Protein AF-A0A6B3CB89-F1 (afdb_monomer_lite)

Structure (mmCIF, N/CA/C/O backbone):
data_AF-A0A6B3CB89-F1
#
_entry.id   AF-A0A6B3CB89-F1
#
loop_
_atom_site.group_PDB
_atom_site.id
_atom_site.type_symbol
_atom_site.label_atom_id
_atom_site.label_alt_id
_atom_site.label_comp_id
_atom_site.label_asym_id
_atom_site.label_entity_id
_atom_site.label_seq_id
_atom_site.pdbx_PDB_ins_code
_atom_site.Cartn_x
_atom_site.Cartn_y
_atom_site.Cartn_z
_atom_site.occupancy
_atom_site.B_iso_or_equiv
_atom_site.auth_seq_id
_atom_site.auth_comp_id
_atom_site.auth_asym_id
_atom_site.auth_atom_id
_atom_site.pdbx_PDB_model_num
ATOM 1 N N . GLU A 1 1 ? -12.829 -14.522 6.674 1.00 80.38 1 GLU A N 1
ATOM 2 C CA . GLU A 1 1 ? -13.636 -13.335 6.328 1.00 80.38 1 GLU A CA 1
ATOM 3 C C . GLU A 1 1 ? -12.866 -12.095 6.756 1.00 80.38 1 GLU A C 1
ATOM 5 O O . GLU A 1 1 ? -12.372 -12.082 7.876 1.00 80.38 1 GLU A O 1
ATOM 10 N N . PHE A 1 2 ? -12.660 -11.130 5.856 1.00 95.12 2 PHE A N 1
ATOM 11 C CA . PHE A 1 2 ? -11.879 -9.907 6.117 1.00 95.12 2 PHE A CA 1
ATOM 12 C C . PHE A 1 2 ? -12.766 -8.660 6.273 1.00 95.12 2 PHE A C 1
ATOM 14 O O . PHE A 1 2 ? -12.361 -7.689 6.909 1.00 95.12 2 PHE A O 1
ATOM 21 N N . ASP A 1 3 ? -13.991 -8.703 5.745 1.00 96.00 3 ASP A N 1
ATOM 22 C CA . ASP A 1 3 ? -14.893 -7.551 5.662 1.00 96.00 3 ASP A CA 1
ATOM 23 C C . ASP A 1 3 ? -15.179 -6.849 7.000 1.00 96.00 3 ASP A C 1
ATOM 25 O O . ASP A 1 3 ? -15.160 -5.616 7.010 1.00 96.00 3 ASP A O 1
ATOM 29 N N . PRO A 1 4 ? -15.363 -7.551 8.141 1.00 96.75 4 PRO A N 1
ATOM 30 C CA . PRO A 1 4 ? -15.549 -6.876 9.426 1.00 96.75 4 PRO A CA 1
ATOM 31 C C . PRO A 1 4 ? -14.325 -6.041 9.829 1.00 96.75 4 PRO A C 1
ATOM 33 O O . PRO A 1 4 ? -14.456 -4.866 10.163 1.00 96.75 4 PRO A O 1
ATOM 36 N N . THR A 1 5 ? -13.120 -6.613 9.718 1.00 97.31 5 THR A N 1
ATOM 37 C CA . THR A 1 5 ? -11.865 -5.907 10.020 1.00 97.31 5 THR A CA 1
ATOM 38 C C . THR A 1 5 ? -11.634 -4.750 9.055 1.00 97.31 5 THR A C 1
ATOM 40 O O . THR A 1 5 ? -11.168 -3.691 9.472 1.00 97.31 5 THR A O 1
ATOM 43 N N . ARG A 1 6 ? -11.984 -4.919 7.774 1.00 97.56 6 ARG A N 1
ATOM 44 C CA . ARG A 1 6 ? -11.931 -3.858 6.761 1.00 97.56 6 ARG A CA 1
ATOM 45 C C . ARG A 1 6 ? -12.815 -2.671 7.148 1.00 97.56 6 ARG A C 1
ATOM 47 O O . ARG A 1 6 ? -12.341 -1.538 7.125 1.00 97.56 6 ARG A O 1
ATOM 54 N N . ALA A 1 7 ? -14.071 -2.927 7.511 1.00 98.12 7 ALA A N 1
ATOM 55 C CA . ALA A 1 7 ? -15.019 -1.888 7.908 1.00 98.12 7 ALA A CA 1
ATOM 56 C C . ALA A 1 7 ? -14.532 -1.118 9.144 1.00 98.12 7 ALA A C 1
ATOM 58 O O . ALA A 1 7 ? -14.455 0.107 9.108 1.00 98.12 7 ALA A O 1
ATOM 59 N N . GLU A 1 8 ? -14.105 -1.835 10.185 1.00 98.19 8 GLU A N 1
ATOM 60 C CA . GLU A 1 8 ? -13.578 -1.234 11.414 1.00 98.19 8 GLU A CA 1
ATOM 61 C C . GLU A 1 8 ? -12.284 -0.441 11.157 1.00 98.19 8 GLU A C 1
ATOM 63 O O . GLU A 1 8 ? -12.086 0.639 11.710 1.00 98.19 8 GLU A O 1
ATOM 68 N N . THR A 1 9 ? -11.415 -0.927 10.259 1.00 98.25 9 THR A N 1
ATOM 69 C CA . THR A 1 9 ? -10.193 -0.208 9.862 1.00 98.25 9 THR A CA 1
ATOM 70 C C . THR A 1 9 ? -10.533 1.129 9.202 1.00 98.25 9 THR A C 1
ATOM 72 O O . THR A 1 9 ? -9.902 2.141 9.506 1.00 98.25 9 THR A O 1
ATOM 75 N N . LEU A 1 10 ? -11.514 1.146 8.295 1.00 98.31 10 LEU A N 1
ATOM 76 C CA . LEU A 1 10 ? -11.950 2.364 7.607 1.00 98.31 10 LEU A CA 1
ATOM 77 C C . LEU A 1 10 ? -12.624 3.352 8.562 1.00 98.31 10 LEU A C 1
ATOM 79 O O . LEU A 1 10 ? -12.346 4.547 8.480 1.00 98.31 10 LEU A O 1
ATOM 83 N N . GLU A 1 11 ? -13.461 2.864 9.477 1.00 98.38 11 GLU A N 1
ATOM 84 C CA . GLU A 1 11 ? -14.071 3.687 10.523 1.00 98.38 11 GLU A CA 1
ATOM 85 C C . GLU A 1 11 ? -12.995 4.330 11.405 1.00 98.38 11 GLU A C 1
ATOM 87 O O . GLU A 1 11 ? -12.984 5.548 11.582 1.00 98.38 11 GLU A O 1
ATOM 92 N N . TRP A 1 12 ? -12.027 3.538 11.877 1.00 98.31 12 TRP A N 1
ATOM 93 C CA . TRP A 1 12 ? -10.910 4.043 12.668 1.00 98.31 12 TRP A CA 1
ATOM 94 C C . TRP A 1 12 ? -10.080 5.075 11.897 1.00 98.31 12 TRP A C 1
ATOM 96 O O . TRP A 1 12 ? -9.830 6.158 12.424 1.00 98.31 12 TRP A O 1
ATOM 106 N N . LEU A 1 13 ? -9.702 4.797 10.643 1.00 98.31 13 LEU A N 1
ATOM 107 C CA . LEU A 1 13 ? -8.970 5.743 9.792 1.00 98.31 13 LEU A CA 1
ATOM 108 C C . LEU A 1 13 ? -9.728 7.060 9.598 1.00 98.31 13 LEU A C 1
ATOM 110 O O . LEU A 1 13 ? -9.103 8.117 9.608 1.00 98.31 13 LEU A O 1
ATOM 114 N N . GLY A 1 14 ? -11.059 7.012 9.485 1.00 98.06 14 GLY A N 1
ATOM 115 C CA . GLY A 1 14 ? -11.914 8.195 9.364 1.00 98.06 14 GLY A CA 1
ATOM 116 C C . GLY A 1 14 ? -11.865 9.139 10.571 1.00 98.06 14 GLY A C 1
ATOM 117 O O . GLY A 1 14 ? -12.269 10.292 10.455 1.00 98.06 14 GLY A O 1
ATOM 118 N N . THR A 1 15 ? -11.342 8.681 11.712 1.00 98.06 15 THR A N 1
ATOM 119 C CA . THR A 1 15 ? -11.143 9.501 12.922 1.00 98.06 15 THR A CA 1
ATOM 120 C C . THR A 1 15 ? -9.732 10.078 13.061 1.00 98.06 15 THR A C 1
ATOM 122 O O . THR A 1 15 ? -9.473 10.835 13.995 1.00 98.06 15 THR A O 1
ATOM 125 N N . GLN A 1 16 ? -8.802 9.712 12.174 1.00 98.25 16 GLN A N 1
ATOM 126 C CA . GLN A 1 16 ? -7.406 10.143 12.247 1.00 98.25 16 GLN A CA 1
ATOM 127 C C . GLN A 1 16 ? -7.163 11.394 11.393 1.00 98.25 16 GLN A C 1
ATOM 129 O O . GLN A 1 16 ? -7.839 11.626 10.394 1.00 98.25 16 GLN A O 1
ATOM 134 N N . GLU A 1 17 ? -6.120 12.158 11.723 1.00 98.25 17 GLU A N 1
ATOM 135 C CA . GLU A 1 17 ? -5.497 13.043 10.735 1.00 98.25 17 GLU A CA 1
ATOM 136 C C . GLU A 1 17 ? -4.722 12.184 9.733 1.00 98.25 17 GLU A C 1
ATOM 138 O O . GLU A 1 17 ? -3.897 11.352 10.125 1.00 98.25 17 GLU A O 1
ATOM 143 N N . LEU A 1 18 ? -4.997 12.359 8.441 1.00 98.25 18 LEU A N 1
ATOM 144 C CA . LEU A 1 18 ? -4.485 11.492 7.384 1.00 98.25 18 LEU A CA 1
ATOM 145 C C . LEU A 1 18 ? -3.547 12.248 6.444 1.00 98.25 18 LEU A C 1
ATOM 147 O O . LEU A 1 18 ? -3.835 13.353 5.992 1.00 98.25 18 LEU A O 1
ATOM 151 N N . VAL A 1 19 ? -2.452 11.588 6.088 1.00 97.00 19 VAL A N 1
ATOM 152 C CA . VAL A 1 19 ? -1.629 11.898 4.925 1.00 97.00 19 VAL A CA 1
ATOM 153 C C . VAL A 1 19 ? -2.117 11.023 3.777 1.00 97.00 19 VAL A C 1
ATOM 155 O O . VAL A 1 19 ? -2.131 9.794 3.879 1.00 97.00 19 VAL A O 1
ATOM 158 N N . VAL A 1 20 ? -2.504 11.664 2.677 1.00 95.00 20 VAL A N 1
ATOM 159 C CA . VAL A 1 20 ? -2.854 10.986 1.427 1.00 95.00 20 VAL A CA 1
ATOM 160 C C . VAL A 1 20 ? -1.682 11.147 0.472 1.00 95.00 20 VAL A C 1
ATOM 162 O O . VAL A 1 20 ? -1.332 12.264 0.098 1.00 95.00 20 VAL A O 1
ATOM 165 N N . VAL A 1 21 ? -1.061 10.031 0.106 1.00 94.00 21 VAL A N 1
ATOM 166 C CA . VAL A 1 21 ? 0.134 10.014 -0.739 1.00 94.00 21 VAL A CA 1
ATOM 167 C C . VAL A 1 21 ? -0.235 9.524 -2.136 1.00 94.00 21 VAL A C 1
ATOM 169 O O . VAL A 1 21 ? -0.559 8.341 -2.290 1.00 94.00 21 VAL A O 1
ATOM 172 N N . PRO A 1 22 ? -0.174 10.391 -3.154 1.00 93.56 22 PRO A N 1
ATOM 173 C CA . PRO A 1 22 ? -0.205 9.971 -4.545 1.00 93.56 22 PRO A CA 1
ATOM 174 C C . PRO A 1 22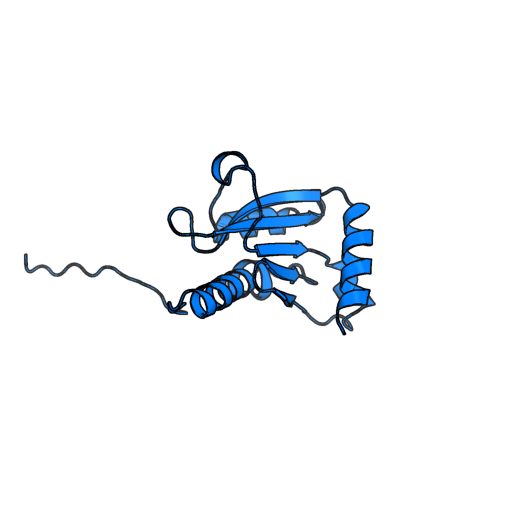 ? 1.115 9.280 -4.928 1.00 93.56 22 PRO A C 1
ATOM 176 O O . PRO A 1 22 ? 2.194 9.793 -4.644 1.00 93.56 22 PRO A O 1
ATOM 179 N N . PHE A 1 23 ? 1.045 8.118 -5.583 1.00 93.44 23 PHE A N 1
ATOM 180 C CA . PHE A 1 23 ? 2.208 7.469 -6.198 1.00 93.44 23 PHE A CA 1
ATOM 181 C C . PHE A 1 23 ? 1.824 6.668 -7.452 1.00 93.44 23 PHE A C 1
ATOM 183 O O . PHE A 1 23 ? 0.643 6.504 -7.762 1.00 93.44 23 PHE A O 1
ATOM 190 N N . LYS A 1 24 ? 2.826 6.152 -8.176 1.00 92.38 24 LYS A N 1
ATOM 191 C CA . LYS A 1 24 ? 2.620 5.199 -9.276 1.00 92.38 24 LYS A CA 1
ATOM 192 C C . LYS A 1 24 ? 3.267 3.848 -8.974 1.00 92.38 24 LYS A C 1
ATOM 194 O O . LYS A 1 24 ? 4.493 3.751 -8.900 1.00 92.38 24 LYS A O 1
ATOM 199 N N . ALA A 1 25 ? 2.467 2.795 -8.819 1.00 92.69 25 ALA A N 1
ATOM 200 C CA . ALA A 1 25 ? 2.983 1.436 -8.666 1.00 92.69 25 ALA A CA 1
ATOM 201 C C . ALA A 1 25 ? 3.671 0.992 -9.965 1.00 92.69 25 ALA A C 1
ATOM 203 O O . ALA A 1 25 ? 3.022 0.940 -11.003 1.00 92.69 25 ALA A O 1
ATOM 204 N N . GLY A 1 26 ? 4.968 0.666 -9.925 1.00 89.56 26 GLY A N 1
ATOM 205 C CA . GLY A 1 26 ? 5.747 0.304 -11.127 1.00 89.56 26 GLY A CA 1
ATOM 206 C C . GLY A 1 26 ? 6.611 1.431 -11.695 1.00 89.56 26 GLY A C 1
ATOM 207 O O . GLY A 1 26 ? 7.255 1.253 -12.727 1.00 89.56 26 GLY A O 1
ATOM 208 N N . GLY A 1 27 ? 6.679 2.567 -10.999 1.00 87.25 27 GLY A N 1
ATOM 209 C CA . GLY A 1 27 ? 7.561 3.682 -11.327 1.00 87.25 27 GLY A CA 1
ATOM 210 C C . GLY A 1 27 ? 6.877 4.805 -12.118 1.00 87.25 27 GLY A C 1
ATOM 211 O O . GLY A 1 27 ? 5.720 4.698 -12.517 1.00 87.25 27 GLY A O 1
ATOM 212 N N . PRO A 1 28 ? 7.585 5.918 -12.366 1.00 82.62 28 PRO A N 1
ATOM 213 C CA . PRO A 1 28 ? 6.954 7.177 -12.779 1.00 82.62 28 PRO A CA 1
ATOM 214 C C . PRO A 1 28 ? 6.380 7.186 -14.208 1.00 82.62 28 PRO A C 1
ATOM 216 O O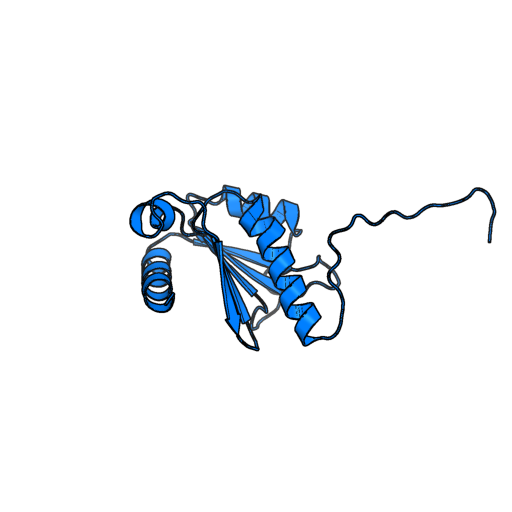 . PRO A 1 28 ? 5.439 7.935 -14.480 1.00 82.62 28 PRO A O 1
ATOM 219 N N . HIS A 1 29 ? 6.929 6.366 -15.114 1.00 85.50 29 HIS A N 1
ATOM 220 C CA . HIS A 1 29 ? 6.581 6.387 -16.544 1.00 85.50 29 HIS A CA 1
ATOM 221 C C . HIS A 1 29 ? 5.487 5.381 -16.916 1.00 85.50 29 HIS A C 1
ATOM 223 O O . HIS A 1 29 ? 4.483 5.767 -17.504 1.00 85.50 29 HIS A O 1
ATOM 229 N N . PHE A 1 30 ? 5.678 4.107 -16.564 1.00 87.56 30 PHE A N 1
ATOM 230 C CA . PHE A 1 30 ? 4.761 3.011 -16.910 1.00 87.56 30 PHE A CA 1
ATOM 231 C C . PHE A 1 30 ? 3.958 2.500 -15.712 1.00 87.56 30 PHE A C 1
ATOM 233 O O . PHE A 1 30 ? 3.262 1.497 -15.822 1.00 87.56 30 PHE A O 1
ATOM 240 N N . GLY A 1 31 ? 4.091 3.149 -14.553 1.00 90.44 31 GLY A N 1
ATOM 241 C CA . GLY A 1 31 ? 3.389 2.732 -13.355 1.00 90.44 31 GLY A CA 1
ATOM 242 C C . GLY A 1 31 ? 1.923 3.148 -13.342 1.00 90.44 31 GLY A C 1
ATOM 243 O O . GLY A 1 31 ? 1.498 4.088 -14.015 1.00 90.44 31 GLY A O 1
ATOM 244 N N . TYR A 1 32 ? 1.165 2.448 -12.512 1.00 92.75 32 TYR A N 1
ATOM 245 C CA . TYR A 1 32 ? -0.277 2.583 -12.383 1.00 92.75 32 TYR A CA 1
ATOM 246 C C . TYR A 1 32 ? -0.624 3.575 -11.279 1.00 92.75 32 TYR A C 1
ATOM 248 O O . TYR A 1 32 ? 0.059 3.587 -10.255 1.00 92.75 32 TYR A O 1
ATOM 256 N N . PRO A 1 33 ? -1.677 4.391 -11.451 1.00 93.00 33 PRO A N 1
ATOM 257 C CA . PRO A 1 33 ? -2.087 5.362 -10.448 1.00 93.00 33 PRO A CA 1
ATOM 258 C C . PRO A 1 33 ? -2.461 4.657 -9.141 1.00 93.00 33 PRO A C 1
ATOM 260 O O . PRO A 1 33 ? -3.280 3.734 -9.129 1.00 93.00 33 PRO A O 1
ATOM 263 N N . SER A 1 34 ? -1.875 5.106 -8.036 1.00 94.25 34 SER A N 1
ATOM 264 C CA . SER A 1 34 ? -2.026 4.482 -6.727 1.00 94.25 34 SER A CA 1
ATOM 265 C C . SER A 1 34 ? -2.096 5.531 -5.620 1.00 94.25 34 SER A C 1
ATOM 267 O O . SER A 1 34 ? -1.540 6.624 -5.734 1.00 94.25 34 SER A O 1
ATOM 269 N N . LEU A 1 35 ? -2.764 5.185 -4.520 1.00 95.25 35 LEU A N 1
ATOM 270 C CA . LEU A 1 35 ? -2.846 6.032 -3.329 1.00 95.25 35 LEU A CA 1
ATOM 271 C C . LEU A 1 35 ? -2.370 5.282 -2.091 1.00 95.25 35 LEU A C 1
ATOM 273 O O . LEU A 1 35 ? -2.580 4.077 -1.972 1.00 95.25 35 LEU A O 1
ATOM 277 N N . ALA A 1 36 ? -1.784 5.997 -1.137 1.00 96.06 36 ALA A N 1
ATOM 278 C CA . ALA A 1 36 ? -1.642 5.508 0.227 1.00 96.06 36 ALA A CA 1
ATOM 279 C C . ALA A 1 36 ? -2.355 6.427 1.216 1.00 96.06 36 ALA A C 1
ATOM 281 O O . ALA A 1 36 ? -2.236 7.648 1.142 1.00 96.06 36 ALA A O 1
ATOM 282 N N . ILE A 1 37 ? -3.082 5.817 2.145 1.00 97.69 37 ILE A N 1
ATOM 283 C CA . ILE A 1 37 ? -3.800 6.464 3.236 1.00 97.69 37 ILE A CA 1
ATOM 284 C C . ILE A 1 37 ? -3.063 6.119 4.527 1.00 97.69 37 ILE A C 1
ATOM 286 O O . ILE A 1 37 ? -3.058 4.964 4.969 1.00 97.69 37 ILE A O 1
ATOM 290 N N . VAL A 1 38 ? -2.396 7.117 5.103 1.00 98.00 38 VAL A N 1
ATOM 291 C CA . VAL A 1 38 ? -1.463 6.934 6.217 1.00 98.00 38 VAL A CA 1
ATOM 292 C C . VAL A 1 38 ? -1.821 7.895 7.352 1.00 98.00 38 VAL A C 1
ATOM 294 O O . VAL A 1 38 ? -1.881 9.096 7.111 1.00 98.00 38 VAL A O 1
ATOM 297 N N . PRO A 1 39 ? -2.024 7.430 8.595 1.00 98.12 39 PRO A N 1
ATOM 298 C CA . PRO A 1 39 ? -2.179 8.322 9.743 1.00 98.12 39 PRO A CA 1
ATOM 299 C C . PRO A 1 39 ? -0.977 9.263 9.900 1.00 98.12 39 PRO A C 1
ATOM 301 O O . PRO A 1 39 ? 0.171 8.824 9.781 1.00 98.12 39 PRO A O 1
ATOM 304 N N . LEU A 1 40 ? -1.217 10.539 10.215 1.00 97.69 40 LEU A N 1
ATOM 305 C CA . LEU A 1 40 ? -0.188 11.582 10.321 1.00 97.69 40 LEU A CA 1
ATOM 306 C C . LEU A 1 40 ? 0.923 11.219 11.316 1.00 97.69 40 LEU A C 1
ATOM 308 O O . LEU A 1 40 ? 2.104 11.425 11.040 1.00 97.69 40 LEU A O 1
ATOM 312 N N . ASN A 1 41 ? 0.572 10.583 12.435 1.00 95.56 41 ASN A N 1
ATOM 313 C CA . ASN A 1 41 ? 1.536 10.097 13.431 1.00 95.56 41 ASN A CA 1
ATOM 314 C C . ASN A 1 41 ? 2.457 8.966 12.918 1.00 95.56 41 ASN A C 1
ATOM 316 O O . ASN A 1 41 ? 3.422 8.601 13.586 1.00 95.56 41 ASN A O 1
ATOM 320 N N . SER A 1 42 ? 2.181 8.427 11.730 1.00 95.62 42 SER A N 1
ATOM 321 C CA . SER A 1 42 ? 2.978 7.421 11.029 1.00 95.62 42 SER A CA 1
ATOM 322 C C . SER A 1 42 ? 3.524 7.922 9.686 1.00 95.62 42 SER A C 1
ATOM 324 O O . SER A 1 42 ? 3.919 7.123 8.839 1.00 95.62 42 SER A O 1
ATOM 326 N N . ALA A 1 43 ? 3.614 9.243 9.489 1.00 94.94 43 ALA A N 1
ATOM 327 C CA . ALA A 1 43 ? 4.067 9.863 8.238 1.00 94.94 43 ALA A CA 1
ATOM 328 C C . ALA A 1 43 ? 5.483 9.450 7.785 1.00 94.94 43 ALA A C 1
ATOM 330 O O . ALA A 1 43 ? 5.804 9.548 6.604 1.00 94.94 43 ALA A O 1
ATOM 331 N N . PHE A 1 44 ? 6.326 8.910 8.669 1.00 94.94 44 PHE A N 1
ATOM 332 C CA . PHE A 1 44 ? 7.599 8.303 8.255 1.00 94.94 44 PHE A CA 1
ATOM 333 C C . PHE A 1 44 ? 7.402 7.138 7.265 1.00 94.94 44 PHE A C 1
ATOM 335 O O . PHE A 1 44 ? 8.248 6.896 6.403 1.00 94.94 44 PHE A O 1
ATOM 342 N N . PHE A 1 45 ? 6.275 6.424 7.363 1.00 95.75 45 PHE A N 1
ATOM 343 C CA . PHE A 1 45 ? 5.895 5.383 6.417 1.00 95.75 45 PHE A CA 1
ATOM 344 C C . PHE A 1 45 ? 5.577 5.988 5.048 1.00 95.75 45 PHE A C 1
ATOM 346 O O . PHE A 1 45 ? 6.034 5.467 4.034 1.00 95.75 45 PHE A O 1
ATOM 353 N N . ALA A 1 46 ? 4.844 7.107 5.024 1.00 94.50 46 ALA A N 1
ATOM 354 C CA . ALA A 1 46 ? 4.561 7.860 3.806 1.00 94.50 46 ALA A CA 1
ATOM 355 C C . ALA A 1 46 ? 5.858 8.322 3.123 1.00 94.50 46 ALA A C 1
ATOM 357 O O . ALA A 1 46 ? 6.028 8.084 1.932 1.00 94.50 46 ALA A O 1
ATOM 358 N N . LEU A 1 47 ? 6.808 8.882 3.880 1.00 93.75 47 LEU A N 1
ATOM 359 C CA . LEU A 1 47 ? 8.121 9.262 3.348 1.00 93.75 47 LEU A CA 1
ATOM 360 C C . LEU A 1 47 ? 8.859 8.058 2.745 1.00 93.75 47 LEU A C 1
ATOM 362 O O . LEU A 1 47 ? 9.319 8.118 1.611 1.00 93.75 47 LEU A O 1
ATOM 366 N N . THR A 1 48 ? 8.895 6.932 3.464 1.00 94.00 48 THR A N 1
ATOM 367 C CA . THR A 1 48 ? 9.559 5.714 2.974 1.00 94.00 48 THR A CA 1
ATOM 368 C C . THR A 1 48 ? 8.900 5.169 1.704 1.00 94.00 48 THR A C 1
ATOM 370 O O . THR A 1 48 ? 9.583 4.658 0.819 1.00 94.00 48 THR A O 1
ATOM 373 N N . LEU A 1 49 ? 7.570 5.249 1.600 1.00 93.56 49 LEU A N 1
ATOM 374 C CA . LEU A 1 49 ? 6.848 4.854 0.394 1.00 93.56 49 LEU A CA 1
ATOM 375 C C . LEU A 1 49 ? 7.275 5.713 -0.796 1.00 93.56 49 LEU A C 1
ATOM 377 O O . LEU A 1 49 ? 7.561 5.167 -1.857 1.00 93.56 49 LEU A O 1
ATOM 381 N N . VAL A 1 50 ? 7.344 7.030 -0.615 1.00 91.62 50 VAL A N 1
ATOM 382 C CA . VAL A 1 50 ? 7.752 7.948 -1.681 1.00 91.62 50 VAL A CA 1
ATOM 383 C C . VAL A 1 50 ? 9.205 7.719 -2.093 1.00 91.62 50 VAL A C 1
ATOM 385 O O . VAL A 1 50 ? 9.488 7.670 -3.286 1.00 91.62 50 VAL A O 1
ATOM 388 N N . ASP A 1 51 ? 10.109 7.467 -1.146 1.00 91.81 51 ASP A N 1
ATOM 389 C CA . ASP A 1 51 ? 11.501 7.114 -1.459 1.00 91.81 51 ASP A CA 1
ATOM 390 C C . ASP A 1 51 ? 11.609 5.822 -2.290 1.00 91.81 51 ASP A C 1
ATOM 392 O O . ASP A 1 51 ? 12.502 5.685 -3.127 1.00 91.81 51 ASP A O 1
ATOM 396 N N . LEU A 1 52 ? 10.699 4.864 -2.080 1.00 90.94 52 LEU A N 1
ATOM 397 C CA . LEU A 1 52 ? 10.678 3.594 -2.811 1.00 90.94 52 LEU A CA 1
ATOM 398 C C . LEU A 1 52 ? 10.000 3.687 -4.183 1.00 90.94 52 LEU A C 1
ATOM 400 O O . LEU A 1 52 ? 10.443 3.020 -5.117 1.00 90.94 52 LEU A O 1
ATOM 404 N N . GLN A 1 53 ? 8.905 4.441 -4.291 1.00 89.88 53 GLN A N 1
ATOM 405 C CA . GLN A 1 53 ? 8.046 4.473 -5.484 1.00 89.88 53 GLN A CA 1
ATOM 406 C C . GLN A 1 53 ? 8.299 5.690 -6.381 1.00 89.88 53 GLN A C 1
ATOM 408 O O . GLN A 1 53 ? 7.883 5.705 -7.540 1.00 89.88 53 GLN A O 1
ATOM 413 N N . GLY A 1 54 ? 9.015 6.688 -5.867 1.00 87.06 54 GLY A N 1
ATOM 414 C CA . GLY A 1 54 ? 9.169 7.995 -6.483 1.00 87.06 54 GLY A CA 1
ATOM 415 C C . GLY A 1 54 ? 8.070 8.970 -6.061 1.00 87.06 54 GLY A C 1
ATOM 416 O O . GLY A 1 54 ? 6.974 8.586 -5.647 1.00 87.06 54 GLY A O 1
ATOM 417 N N . TRP A 1 55 ? 8.389 10.258 -6.175 1.00 86.69 55 TRP A N 1
ATOM 418 C CA . TRP A 1 55 ? 7.465 11.351 -5.887 1.00 86.69 55 TRP A CA 1
ATOM 419 C C . TRP A 1 55 ? 6.506 11.581 -7.057 1.00 86.69 55 TRP A C 1
ATOM 421 O O . TRP A 1 55 ? 6.935 11.616 -8.210 1.00 86.69 55 TRP A O 1
ATOM 431 N N . VAL A 1 56 ? 5.223 11.772 -6.747 1.00 89.44 56 VAL A N 1
ATOM 432 C CA . VAL A 1 56 ? 4.163 12.149 -7.691 1.00 89.44 56 VAL A CA 1
ATOM 433 C C . VAL A 1 56 ? 3.223 13.130 -6.981 1.00 89.44 56 VAL A C 1
ATOM 435 O O . VAL A 1 56 ? 3.113 13.118 -5.758 1.00 89.44 56 VAL A O 1
ATOM 438 N N . THR A 1 57 ? 2.554 13.998 -7.728 1.00 90.00 57 THR A N 1
ATOM 439 C CA . THR A 1 57 ? 1.525 14.934 -7.255 1.00 90.00 57 THR A CA 1
ATOM 440 C C . THR A 1 57 ? 0.126 14.470 -7.663 1.00 90.00 57 THR A C 1
ATOM 442 O O . THR A 1 57 ? -0.032 13.683 -8.593 1.00 90.00 57 THR A O 1
ATOM 445 N N . PHE A 1 58 ? -0.926 14.963 -7.002 1.00 88.88 58 PHE A N 1
ATOM 446 C CA . PHE A 1 58 ? -2.301 14.635 -7.407 1.00 88.88 58 PHE A CA 1
ATOM 447 C C . PHE A 1 58 ? -2.618 15.083 -8.840 1.00 88.88 58 PHE A C 1
ATOM 449 O O . PHE A 1 58 ? -3.318 14.367 -9.551 1.00 88.88 58 PHE A O 1
ATOM 456 N N . ASP A 1 59 ? -2.048 16.205 -9.285 1.00 87.44 59 ASP A N 1
ATOM 457 C CA . ASP A 1 59 ? -2.206 16.689 -10.659 1.00 87.44 59 ASP A CA 1
ATOM 458 C C . ASP A 1 59 ? -1.587 15.719 -11.682 1.00 87.44 59 ASP A C 1
ATOM 460 O O . ASP A 1 59 ? -2.170 15.481 -12.737 1.00 87.44 59 ASP A O 1
ATOM 464 N N . GLU A 1 60 ? -0.443 15.101 -11.359 1.00 85.31 60 GLU A N 1
ATOM 465 C CA . GLU A 1 60 ? 0.227 14.105 -12.214 1.00 85.31 60 GLU A CA 1
ATOM 466 C C . GLU A 1 60 ? -0.471 12.740 -12.239 1.00 85.31 60 GLU A C 1
ATOM 468 O O . GLU A 1 60 ? -0.333 11.998 -13.216 1.00 85.31 60 GLU A O 1
ATOM 473 N N . ILE A 1 61 ? -1.198 12.381 -11.175 1.00 82.62 61 ILE A N 1
ATOM 474 C CA . ILE A 1 61 ? -2.095 11.215 -11.191 1.00 82.62 61 ILE A CA 1
ATOM 475 C C . ILE A 1 61 ? -3.363 11.531 -11.992 1.00 82.62 61 ILE A C 1
ATOM 477 O O . ILE A 1 61 ? -3.912 10.648 -12.650 1.00 82.62 61 ILE A O 1
ATOM 481 N N . GLY A 1 62 ? -3.790 12.795 -11.978 1.00 73.25 62 GLY A N 1
ATOM 482 C CA . GLY A 1 62 ? -5.043 13.250 -12.556 1.00 73.25 62 GLY A CA 1
ATOM 483 C C . GLY A 1 62 ? -6.242 12.898 -11.676 1.00 73.25 62 GLY A C 1
ATOM 484 O O . GLY A 1 62 ? -6.147 12.189 -10.672 1.00 73.25 62 GLY A O 1
ATOM 485 N N . ALA A 1 63 ? -7.416 13.398 -12.058 1.00 71.62 63 ALA A N 1
ATOM 486 C CA . ALA A 1 63 ? -8.654 12.888 -11.488 1.00 71.62 63 ALA A CA 1
ATOM 487 C C . ALA A 1 63 ? -8.807 11.425 -11.921 1.00 71.62 63 ALA A C 1
ATOM 489 O O . ALA A 1 63 ? -8.683 11.175 -13.119 1.00 71.62 63 ALA A O 1
ATOM 490 N N . PHE A 1 64 ? -9.121 10.525 -10.973 1.00 62.91 64 PHE A N 1
ATOM 491 C CA . PHE A 1 64 ? -9.784 9.220 -11.158 1.00 62.91 64 PHE A CA 1
ATOM 492 C C . PHE A 1 64 ? -9.087 8.007 -10.504 1.00 62.91 64 PHE A C 1
ATOM 494 O O . PHE A 1 64 ? -7.942 8.035 -10.063 1.00 62.91 64 PHE A O 1
ATOM 501 N N . THR A 1 65 ? -9.901 6.959 -10.407 1.00 80.69 65 THR A N 1
ATOM 502 C CA . THR A 1 65 ? -9.791 5.659 -9.746 1.00 80.69 65 THR A CA 1
ATOM 503 C C . THR A 1 65 ? -8.381 5.056 -9.726 1.00 80.69 65 THR A C 1
ATOM 505 O O . THR A 1 65 ? -7.907 4.581 -10.759 1.00 80.69 65 THR A O 1
ATOM 508 N N . PRO A 1 66 ? -7.714 5.007 -8.559 1.00 91.44 66 PRO A N 1
ATOM 509 C CA . PRO A 1 66 ? -6.434 4.321 -8.432 1.00 91.44 66 PRO A CA 1
ATOM 510 C C . PRO A 1 66 ? -6.599 2.823 -8.712 1.00 91.44 66 PRO A C 1
ATOM 512 O O . PRO A 1 66 ? -7.579 2.211 -8.288 1.00 91.44 66 PRO A O 1
ATOM 515 N N . ARG A 1 67 ? -5.605 2.202 -9.356 1.00 93.56 67 ARG A N 1
ATOM 516 C CA . ARG A 1 67 ? -5.563 0.742 -9.542 1.00 93.56 67 ARG A CA 1
ATOM 517 C C . ARG A 1 67 ? -5.217 0.013 -8.243 1.00 93.56 67 ARG A C 1
ATOM 519 O O . ARG A 1 67 ? -5.517 -1.177 -8.101 1.00 93.56 67 ARG A O 1
ATOM 526 N N . SER A 1 68 ? -4.623 0.725 -7.283 1.00 96.00 68 SER A N 1
ATOM 527 C CA . SER A 1 68 ? -4.357 0.208 -5.943 1.00 96.00 68 SER A CA 1
ATOM 528 C C . SER A 1 68 ? -4.419 1.269 -4.851 1.00 96.00 68 SER A C 1
ATOM 530 O O . SER A 1 68 ? -3.957 2.395 -5.052 1.00 96.00 68 SER A O 1
ATOM 532 N N . ILE A 1 69 ? -4.869 0.876 -3.659 1.00 96.88 69 ILE A N 1
ATOM 533 C CA . ILE A 1 69 ? -4.826 1.727 -2.463 1.00 96.88 69 ILE A CA 1
ATOM 534 C C . ILE A 1 69 ? -4.127 0.987 -1.323 1.00 96.88 69 ILE A C 1
ATOM 536 O O . ILE A 1 69 ? -4.466 -0.155 -1.026 1.00 96.88 69 ILE A O 1
ATOM 540 N N . LEU A 1 70 ? -3.164 1.637 -0.672 1.00 97.75 70 LEU A N 1
ATOM 541 C CA . LEU A 1 70 ? -2.496 1.139 0.527 1.00 97.75 70 LEU A CA 1
ATOM 542 C C . LEU A 1 70 ? -3.062 1.837 1.770 1.00 97.75 70 LEU A C 1
ATOM 544 O O . LEU A 1 70 ? -3.008 3.056 1.871 1.00 97.75 70 LEU A O 1
ATOM 548 N N . TYR A 1 71 ? -3.550 1.075 2.742 1.00 98.19 71 TYR A N 1
ATOM 549 C CA . TYR A 1 71 ? -4.067 1.577 4.016 1.00 98.19 71 TYR A CA 1
ATOM 550 C C . TYR A 1 71 ? -3.126 1.195 5.159 1.00 98.19 71 TYR A C 1
ATOM 552 O O . TYR A 1 71 ? -2.744 0.031 5.272 1.00 98.19 71 TYR A O 1
ATOM 560 N N . VAL A 1 72 ? -2.759 2.145 6.022 1.00 98.12 72 VAL A N 1
ATOM 561 C CA . VAL A 1 72 ? -1.878 1.903 7.180 1.00 98.12 72 VAL A CA 1
ATOM 562 C C . VAL A 1 72 ? -2.680 1.969 8.478 1.00 98.12 72 VAL A C 1
ATOM 564 O O . VAL A 1 72 ? -3.170 3.028 8.852 1.00 98.12 72 VAL A O 1
ATOM 567 N N . ALA A 1 73 ? -2.783 0.849 9.196 1.00 97.56 73 ALA A N 1
ATOM 568 C CA . ALA A 1 73 ? -3.547 0.749 10.444 1.00 97.56 73 ALA A CA 1
ATOM 569 C C . ALA A 1 73 ? -2.783 -0.041 11.524 1.00 97.56 73 ALA A C 1
ATOM 571 O O . ALA A 1 73 ? -3.136 -1.173 11.859 1.00 97.56 73 ALA A O 1
ATOM 572 N N . PRO A 1 74 ? -1.698 0.518 12.089 1.00 93.25 74 PRO A N 1
ATOM 573 C CA . PRO A 1 74 ? -0.838 -0.214 13.010 1.00 93.25 74 PRO A CA 1
ATOM 574 C C . PRO A 1 74 ? -1.494 -0.708 14.307 1.00 93.25 74 PRO A C 1
ATOM 576 O O . PRO A 1 74 ? -1.083 -1.782 14.750 1.00 93.25 74 PRO A O 1
ATOM 579 N N . PRO A 1 75 ? -2.488 -0.030 14.927 1.00 95.50 75 PRO A N 1
ATOM 580 C CA . PRO A 1 75 ? -3.080 -0.530 16.172 1.00 95.50 75 PRO A CA 1
ATOM 581 C C . PRO A 1 75 ? -3.750 -1.898 16.009 1.00 95.50 75 PRO A C 1
ATOM 583 O O . PRO A 1 75 ? -3.648 -2.742 16.898 1.00 95.50 75 PRO A O 1
ATOM 586 N N . PHE A 1 76 ? -4.327 -2.154 14.831 1.00 96.50 76 PHE A N 1
ATOM 587 C CA . PHE A 1 76 ? -5.063 -3.380 14.512 1.00 96.50 76 PHE A CA 1
ATOM 588 C C . PHE A 1 76 ? -4.171 -4.622 14.556 1.00 96.50 76 PHE A C 1
ATOM 590 O O . PHE A 1 76 ? -4.637 -5.731 14.802 1.00 96.50 76 PHE A O 1
ATOM 597 N N . ARG A 1 77 ? -2.850 -4.440 14.430 1.00 94.75 77 ARG A N 1
ATOM 598 C CA . ARG A 1 77 ? -1.856 -5.479 14.713 1.00 94.75 77 ARG A CA 1
ATOM 599 C C . ARG A 1 77 ? -2.080 -6.150 16.064 1.00 94.75 77 ARG A C 1
ATOM 601 O O . ARG A 1 77 ? -1.963 -7.368 16.191 1.00 94.75 77 ARG A O 1
ATOM 608 N N . HIS A 1 78 ? -2.310 -5.331 17.082 1.00 94.19 78 HIS A N 1
ATOM 609 C CA . HIS A 1 78 ? -2.353 -5.757 18.471 1.00 94.19 78 HIS A CA 1
ATOM 610 C C . HIS A 1 78 ? -3.749 -6.222 18.877 1.00 94.19 78 HIS A C 1
ATOM 612 O O . HIS A 1 78 ? -3.853 -7.088 19.738 1.00 94.19 78 HIS A O 1
ATOM 618 N N . THR A 1 79 ? -4.796 -5.696 18.240 1.00 95.81 79 THR A N 1
ATOM 619 C CA . THR A 1 79 ? -6.195 -6.006 18.565 1.00 95.81 79 THR A CA 1
ATOM 620 C C . THR A 1 79 ? -6.797 -7.125 17.712 1.00 95.81 79 THR A C 1
ATOM 622 O O . THR A 1 79 ? -7.624 -7.872 18.219 1.00 95.81 79 THR A O 1
ATOM 625 N N . HIS A 1 80 ? -6.369 -7.295 16.454 1.00 95.25 80 HIS A N 1
ATOM 626 C CA . HIS A 1 80 ? -7.000 -8.229 15.503 1.00 95.25 80 HIS A CA 1
ATOM 627 C C . HIS A 1 80 ? -6.080 -9.346 15.010 1.00 95.25 80 HIS A C 1
ATOM 629 O O . HIS A 1 80 ? -6.559 -10.329 14.450 1.00 95.25 80 HIS A O 1
ATOM 635 N N . PHE A 1 81 ? -4.763 -9.211 15.195 1.00 95.19 81 PHE A N 1
ATOM 636 C CA . PHE A 1 81 ? -3.780 -10.124 14.597 1.00 95.19 81 PHE A CA 1
ATOM 637 C C . PHE A 1 81 ?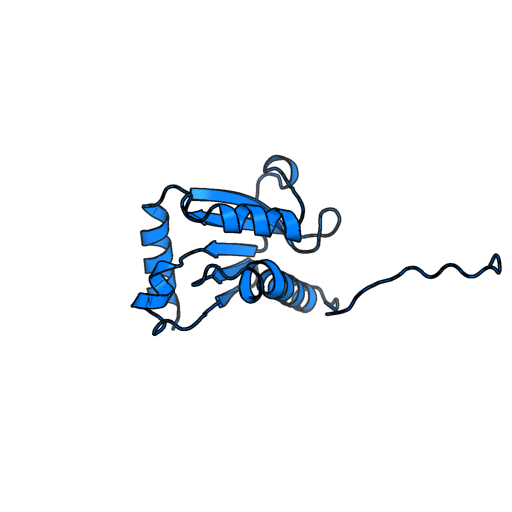 -2.794 -10.740 15.596 1.00 95.19 81 PHE A C 1
ATOM 639 O O . PHE A 1 81 ? -1.725 -11.202 15.193 1.00 95.19 81 PHE A O 1
ATOM 646 N N . ASP A 1 82 ? -3.119 -10.776 16.890 1.00 94.75 82 ASP A N 1
ATOM 647 C CA . ASP A 1 82 ? -2.279 -11.385 17.938 1.00 94.75 82 ASP A CA 1
ATOM 648 C C . ASP A 1 82 ? -0.830 -10.860 17.925 1.00 94.75 82 ASP A C 1
ATOM 650 O O . ASP A 1 82 ? 0.137 -11.605 18.086 1.00 94.75 82 ASP A O 1
ATOM 654 N N . SER A 1 83 ? -0.652 -9.565 17.648 1.00 93.56 83 SER A N 1
ATOM 655 C CA . SER A 1 83 ? 0.654 -8.911 17.480 1.00 93.56 83 SER A CA 1
ATOM 656 C C . SER A 1 83 ? 1.512 -9.410 16.300 1.00 93.56 83 SER A C 1
ATOM 658 O O . SER A 1 83 ? 2.676 -9.002 16.163 1.00 93.56 83 SER A O 1
ATOM 660 N N . ARG A 1 84 ? 0.970 -10.228 15.390 1.00 93.00 84 ARG A N 1
ATOM 661 C CA . ARG A 1 84 ? 1.662 -10.691 14.173 1.00 93.00 84 ARG A CA 1
ATOM 662 C C . ARG A 1 84 ? 1.792 -9.574 13.144 1.00 93.00 84 ARG A C 1
ATOM 664 O O . ARG A 1 84 ? 0.934 -8.708 13.034 1.00 93.00 84 ARG A O 1
ATOM 671 N N . GLN A 1 85 ? 2.872 -9.589 12.364 1.00 91.81 85 GLN A N 1
ATOM 672 C CA . GLN A 1 85 ? 3.001 -8.681 11.223 1.00 91.81 85 GLN A CA 1
ATOM 673 C C . GLN A 1 85 ? 2.120 -9.190 10.082 1.00 91.81 85 GLN A C 1
ATOM 675 O O . GLN A 1 85 ? 2.417 -10.224 9.488 1.00 91.81 85 GLN A O 1
ATOM 680 N N . VAL A 1 86 ? 1.039 -8.468 9.795 1.00 94.88 86 VAL A N 1
ATOM 681 C CA . VAL A 1 86 ? 0.069 -8.840 8.763 1.00 94.88 86 VAL A CA 1
ATOM 682 C C . VAL A 1 86 ? -0.033 -7.725 7.728 1.00 94.88 86 VAL A C 1
ATOM 684 O O . VAL A 1 86 ? -0.062 -6.539 8.066 1.00 94.88 86 VAL A O 1
ATOM 687 N N . VAL A 1 87 ? -0.058 -8.127 6.460 1.00 96.94 87 VAL A N 1
ATOM 688 C CA . VAL A 1 87 ? -0.466 -7.298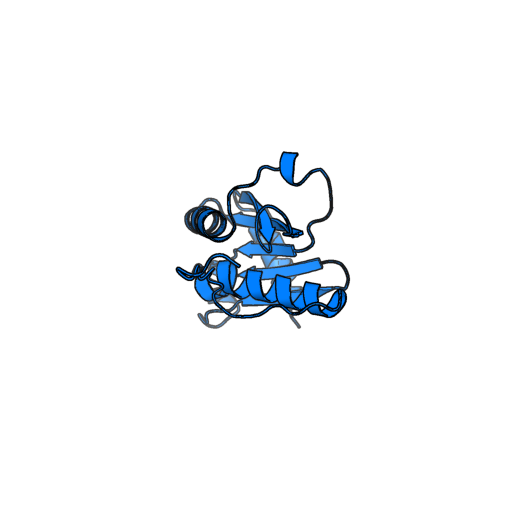 5.326 1.00 96.94 87 VAL A CA 1
ATOM 689 C C . VAL A 1 87 ? -1.539 -8.090 4.591 1.00 96.94 87 VAL A C 1
ATOM 691 O O . VAL A 1 87 ? -1.279 -9.219 4.176 1.00 96.94 87 VAL A O 1
ATOM 694 N N . VAL A 1 88 ? -2.743 -7.537 4.473 1.00 97.00 88 VAL A N 1
ATOM 695 C CA . VAL A 1 88 ? -3.839 -8.180 3.736 1.00 97.00 88 VAL A CA 1
ATOM 696 C C . VAL A 1 88 ? -3.906 -7.590 2.335 1.00 97.00 88 VAL A C 1
ATOM 698 O O . VAL A 1 88 ? -3.871 -6.376 2.162 1.00 97.00 88 VAL A O 1
ATOM 701 N N . HIS A 1 89 ? -4.009 -8.457 1.335 1.00 97.25 89 HIS A N 1
ATOM 702 C CA . HIS A 1 89 ? -4.244 -8.079 -0.053 1.00 97.25 89 HIS A CA 1
ATOM 703 C C . HIS A 1 89 ? -5.695 -8.405 -0.402 1.00 97.25 89 HIS A C 1
ATOM 705 O O . HIS A 1 89 ? -6.044 -9.581 -0.494 1.00 97.25 89 HIS A O 1
ATOM 711 N N . ASN A 1 90 ? -6.527 -7.381 -0.584 1.00 96.44 90 ASN A N 1
ATOM 712 C CA . ASN A 1 90 ? -7.915 -7.536 -1.010 1.00 96.44 90 ASN A CA 1
ATOM 713 C C . ASN A 1 90 ? -8.030 -7.107 -2.475 1.00 96.44 90 ASN A C 1
ATOM 715 O O . ASN A 1 90 ? -7.692 -5.975 -2.814 1.00 96.44 90 ASN A O 1
ATOM 719 N N . ARG A 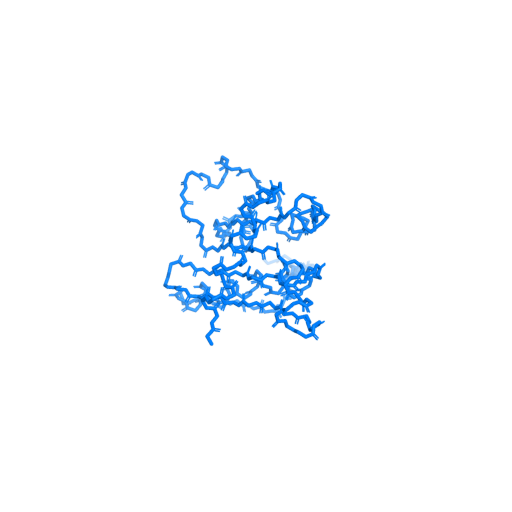1 91 ? -8.422 -8.031 -3.350 1.00 94.88 91 ARG A N 1
ATOM 720 C CA . ARG A 1 91 ? -8.353 -7.859 -4.806 1.00 94.88 91 ARG A CA 1
ATOM 721 C C . ARG A 1 91 ? -9.746 -7.943 -5.406 1.00 94.88 91 ARG A C 1
ATOM 723 O O . ARG A 1 91 ? -10.477 -8.889 -5.124 1.00 94.88 91 ARG A O 1
ATOM 730 N N . SER A 1 92 ? -10.079 -6.973 -6.243 1.00 92.94 92 SER A N 1
ATOM 731 C CA . SER A 1 92 ? -11.206 -7.016 -7.169 1.00 92.94 92 SER A CA 1
ATOM 732 C C . SER A 1 92 ? -10.695 -6.880 -8.603 1.00 92.94 92 SER A C 1
ATOM 734 O O . SER A 1 92 ? -9.509 -6.638 -8.821 1.00 92.94 92 SER A O 1
ATOM 736 N N . GLU A 1 93 ? -11.594 -6.985 -9.579 1.00 90.38 93 GLU A N 1
ATOM 737 C CA . GLU A 1 93 ? -11.252 -6.812 -10.999 1.00 90.38 93 GLU A CA 1
ATOM 738 C C . GLU A 1 93 ? -10.626 -5.440 -11.305 1.00 90.38 93 GLU A C 1
ATOM 740 O O . GLU A 1 93 ? -9.809 -5.313 -12.213 1.00 90.38 93 GLU A O 1
ATOM 745 N N . VAL A 1 94 ? -10.992 -4.404 -10.543 1.00 91.31 94 VAL A N 1
ATOM 746 C CA . VAL A 1 94 ? -10.614 -3.011 -10.834 1.00 91.31 94 VAL A CA 1
ATOM 747 C C . VAL A 1 94 ? -9.695 -2.387 -9.785 1.00 91.31 94 VAL A C 1
ATOM 749 O O . VAL A 1 94 ? -9.116 -1.333 -10.039 1.00 91.31 94 VAL A O 1
ATOM 752 N N . LEU A 1 95 ? -9.554 -3.002 -8.605 1.00 94.88 95 LEU A N 1
ATOM 753 C CA . LEU A 1 95 ? -8.830 -2.416 -7.480 1.00 94.88 95 LEU A CA 1
ATOM 754 C C . LEU A 1 95 ? -8.086 -3.470 -6.658 1.00 94.88 95 LEU A C 1
ATOM 756 O O . LEU A 1 95 ? -8.661 -4.459 -6.206 1.00 94.88 95 LEU A O 1
ATOM 760 N N . HIS A 1 96 ? -6.814 -3.189 -6.375 1.00 97.38 96 HIS A N 1
ATOM 761 C CA . HIS A 1 96 ? -6.013 -3.942 -5.414 1.00 97.38 96 HIS A CA 1
ATOM 762 C C . HIS A 1 96 ? -5.789 -3.116 -4.148 1.00 97.38 96 HIS A C 1
ATOM 764 O O . HIS A 1 96 ? -4.985 -2.185 -4.119 1.00 97.38 96 HIS A O 1
ATOM 770 N N . GLU A 1 97 ? -6.481 -3.464 -3.072 1.00 97.56 97 GLU A N 1
ATOM 771 C CA . GLU A 1 97 ? -6.271 -2.856 -1.763 1.00 97.56 97 GLU A CA 1
ATOM 772 C C . GLU A 1 97 ? -5.171 -3.607 -0.983 1.00 97.56 97 GLU A C 1
ATOM 774 O O . GLU A 1 97 ? -5.164 -4.841 -0.895 1.00 97.56 97 GLU A O 1
ATOM 779 N N . VAL A 1 98 ? -4.246 -2.860 -0.381 1.00 97.88 98 VAL A N 1
ATOM 780 C CA . VAL A 1 98 ? -3.164 -3.361 0.475 1.00 97.88 98 VAL A CA 1
ATOM 781 C C . VAL A 1 98 ? -3.356 -2.809 1.882 1.00 97.88 98 VAL A C 1
ATOM 783 O O . VAL A 1 98 ? -3.176 -1.622 2.124 1.00 97.88 98 VAL A O 1
ATOM 786 N N . TRP A 1 99 ? -3.686 -3.666 2.837 1.00 97.81 99 TRP A N 1
ATOM 787 C CA . TRP A 1 99 ? -3.976 -3.279 4.216 1.00 97.81 99 TRP A CA 1
ATOM 788 C C . TRP A 1 99 ? -2.784 -3.620 5.104 1.00 97.81 99 TRP A C 1
ATOM 790 O O . TRP A 1 99 ? -2.565 -4.778 5.466 1.00 97.81 99 TRP A O 1
ATOM 800 N N . ALA A 1 100 ? -1.971 -2.615 5.417 1.00 97.38 100 ALA A N 1
ATOM 801 C CA . ALA A 1 100 ? -0.779 -2.734 6.237 1.00 97.38 100 ALA A CA 1
ATOM 802 C C . ALA A 1 100 ? -1.120 -2.555 7.722 1.00 97.38 100 ALA A C 1
ATOM 804 O O . ALA A 1 100 ? -1.230 -1.444 8.241 1.00 97.38 100 ALA A O 1
ATOM 805 N N . TYR A 1 101 ? -1.194 -3.675 8.436 1.00 96.94 101 TYR A N 1
ATOM 806 C CA . TYR A 1 101 ? -1.367 -3.716 9.890 1.00 96.94 101 TYR A CA 1
ATOM 807 C C . TYR A 1 101 ? -0.020 -3.727 10.618 1.00 96.94 101 TYR A C 1
ATOM 809 O O . TYR A 1 101 ? 0.168 -4.378 11.638 1.00 96.94 101 TYR A O 1
ATOM 817 N N . ASN A 1 102 ? 0.988 -3.076 10.044 1.00 91.12 102 ASN A N 1
ATOM 818 C CA . ASN A 1 102 ? 2.318 -2.930 10.617 1.00 91.12 102 ASN A CA 1
ATOM 819 C C . ASN A 1 102 ? 3.011 -1.712 9.992 1.00 91.12 102 ASN A C 1
ATOM 821 O O . ASN A 1 102 ? 2.676 -1.305 8.884 1.00 91.12 102 ASN A O 1
ATOM 825 N N . LEU A 1 103 ? 4.006 -1.162 10.690 1.00 90.38 103 LEU A N 1
ATOM 826 C CA . LEU A 1 103 ? 4.821 -0.045 10.198 1.00 90.38 103 LEU A CA 1
ATOM 827 C C . LEU A 1 103 ? 6.149 -0.510 9.596 1.00 90.38 103 LEU A C 1
ATOM 829 O O . LEU A 1 103 ? 7.119 0.241 9.601 1.00 90.38 103 LEU A O 1
ATOM 833 N N . TYR A 1 104 ? 6.221 -1.753 9.112 1.00 87.50 104 TYR A N 1
ATOM 834 C CA . TYR A 1 104 ? 7.412 -2.275 8.457 1.00 87.50 104 TYR A CA 1
ATOM 835 C C . TYR A 1 104 ? 7.246 -2.141 6.930 1.00 87.50 104 TYR A C 1
ATOM 837 O O . TYR A 1 104 ? 6.450 -2.874 6.337 1.00 87.50 104 TYR A O 1
ATOM 845 N N . PRO A 1 105 ? 7.971 -1.220 6.259 1.00 86.44 105 PRO A N 1
ATOM 846 C CA . PRO A 1 105 ? 7.739 -0.919 4.841 1.00 86.44 105 PRO A CA 1
ATOM 847 C C . PRO A 1 105 ? 8.088 -2.076 3.892 1.00 86.44 105 PRO A C 1
ATOM 849 O O . PRO A 1 105 ? 7.576 -2.151 2.779 1.00 86.44 105 PRO A O 1
ATOM 852 N N . GLY A 1 106 ? 8.944 -3.014 4.313 1.00 88.69 106 GLY A N 1
ATOM 853 C CA . GLY A 1 106 ? 9.378 -4.136 3.474 1.00 88.69 106 GLY A CA 1
ATOM 854 C C . GLY A 1 106 ? 8.215 -5.007 2.965 1.00 88.69 106 GLY A C 1
ATOM 855 O O . GLY A 1 106 ? 8.056 -5.139 1.752 1.00 88.69 106 GLY A O 1
ATOM 856 N N . PRO A 1 107 ? 7.392 -5.603 3.847 1.00 87.56 107 PRO A N 1
ATOM 857 C CA . PRO A 1 107 ? 6.214 -6.385 3.464 1.00 87.56 107 PRO A CA 1
ATOM 858 C C . PRO A 1 107 ? 5.101 -5.581 2.783 1.00 87.56 107 PRO A C 1
ATOM 860 O O . PRO A 1 107 ? 4.332 -6.153 2.022 1.00 87.56 107 PRO A O 1
ATOM 863 N N . SER A 1 108 ? 5.011 -4.278 3.053 1.00 89.69 108 SER A N 1
ATOM 864 C CA . SER A 1 108 ? 3.910 -3.410 2.623 1.00 89.69 108 SER A CA 1
ATOM 865 C C . SER A 1 108 ? 4.326 -2.489 1.468 1.00 89.69 108 SER A C 1
ATOM 867 O O . SER A 1 108 ? 4.083 -2.809 0.312 1.00 89.69 108 SER A O 1
ATOM 869 N N . ALA A 1 109 ? 5.022 -1.387 1.733 1.00 88.12 109 ALA A N 1
ATOM 870 C CA . ALA A 1 109 ? 5.421 -0.403 0.721 1.00 88.12 109 ALA A CA 1
ATOM 871 C C . ALA A 1 109 ? 6.346 -0.943 -0.393 1.00 88.12 109 ALA A C 1
ATOM 873 O O . ALA A 1 109 ? 6.360 -0.387 -1.488 1.00 88.12 109 ALA A O 1
ATOM 874 N N . LYS A 1 110 ? 7.116 -2.016 -0.148 1.00 90.31 110 LYS A N 1
ATOM 875 C CA . LYS A 1 110 ? 7.943 -2.677 -1.178 1.00 90.31 110 LYS A CA 1
ATOM 876 C C . LYS A 1 110 ? 7.255 -3.910 -1.759 1.00 90.31 110 LYS A C 1
ATOM 878 O O . LYS A 1 110 ? 6.846 -3.908 -2.916 1.00 90.31 110 LYS A O 1
ATOM 883 N N . LYS A 1 111 ? 7.129 -4.978 -0.964 1.00 92.56 111 LYS A N 1
ATOM 884 C CA . LYS A 1 111 ? 6.538 -6.243 -1.426 1.00 92.56 111 LYS A CA 1
ATOM 885 C C . LYS A 1 111 ? 5.050 -6.109 -1.723 1.00 92.56 111 LYS A C 1
ATOM 887 O O . LYS A 1 111 ? 4.579 -6.759 -2.641 1.00 92.56 111 LYS A O 1
ATOM 892 N N . GLY A 1 112 ? 4.328 -5.258 -1.001 1.00 92.56 112 GLY A N 1
ATOM 893 C CA . GLY A 1 112 ? 2.914 -5.041 -1.265 1.00 92.56 112 GLY A CA 1
ATOM 894 C C . GLY A 1 112 ? 2.674 -4.334 -2.598 1.00 92.56 112 GLY A C 1
ATOM 895 O O . GLY A 1 112 ? 1.806 -4.768 -3.345 1.00 92.56 112 GLY A O 1
ATOM 896 N N . VAL A 1 113 ? 3.496 -3.339 -2.954 1.00 93.50 113 VAL A N 1
ATOM 897 C CA . VAL A 1 113 ? 3.455 -2.726 -4.297 1.00 93.50 113 VAL A CA 1
ATOM 898 C C . VAL A 1 113 ? 3.902 -3.716 -5.379 1.00 93.50 113 VAL A C 1
ATOM 900 O O . VAL A 1 113 ? 3.314 -3.765 -6.452 1.00 93.50 113 VAL A O 1
ATOM 903 N N . PHE A 1 114 ? 4.884 -4.575 -5.096 1.00 95.06 114 PHE A N 1
ATOM 904 C CA . PHE A 1 114 ? 5.245 -5.662 -6.010 1.00 95.06 114 PHE A CA 1
ATOM 905 C C . PHE A 1 114 ? 4.078 -6.642 -6.248 1.00 95.06 114 PHE A C 1
ATOM 907 O O . PHE A 1 114 ? 3.837 -7.033 -7.385 1.00 95.06 114 PHE A O 1
ATOM 914 N N . SER A 1 115 ? 3.310 -6.989 -5.209 1.00 95.88 115 SER A N 1
ATOM 915 C CA . SER A 1 115 ? 2.092 -7.803 -5.344 1.00 95.88 115 SER A CA 1
ATOM 916 C C . SER A 1 115 ? 1.008 -7.119 -6.178 1.00 95.88 115 SER A C 1
ATOM 918 O O . SER A 1 115 ? 0.266 -7.812 -6.863 1.00 95.88 115 SER A O 1
ATOM 920 N N . VAL A 1 116 ? 0.919 -5.784 -6.135 1.00 96.38 116 VAL A N 1
ATOM 921 C CA . VAL A 1 116 ? 0.029 -5.010 -7.018 1.00 96.38 116 VAL A CA 1
ATOM 922 C C . VAL A 1 116 ? 0.438 -5.181 -8.476 1.00 96.38 116 VAL A C 1
ATOM 924 O O . VAL A 1 116 ? -0.405 -5.452 -9.321 1.00 96.38 116 VAL A O 1
ATOM 927 N N . LEU A 1 117 ? 1.732 -5.085 -8.781 1.00 95.81 117 LEU A N 1
ATOM 928 C CA . LEU A 1 117 ? 2.218 -5.291 -10.147 1.00 95.81 117 LEU A CA 1
ATOM 929 C C . LEU A 1 117 ? 1.992 -6.725 -10.630 1.00 95.81 117 LEU A C 1
ATOM 931 O O . LEU A 1 117 ? 1.599 -6.907 -11.775 1.00 95.81 117 LEU A O 1
ATOM 935 N N . LEU A 1 118 ? 2.165 -7.723 -9.757 1.00 96.19 118 LEU A N 1
ATOM 936 C CA . LEU A 1 118 ? 1.828 -9.114 -10.073 1.00 96.19 118 LEU A CA 1
ATOM 937 C C . LEU A 1 118 ? 0.349 -9.276 -10.443 1.00 96.19 118 LEU A C 1
ATOM 939 O O . LEU A 1 118 ? 0.055 -9.913 -11.448 1.00 96.19 118 LEU A O 1
ATOM 943 N N . ASP A 1 119 ? -0.556 -8.688 -9.655 1.00 96.31 119 ASP A N 1
ATOM 944 C CA . ASP A 1 119 ? -2.002 -8.725 -9.909 1.00 96.31 119 ASP A CA 1
ATOM 945 C C . ASP A 1 119 ? -2.368 -8.063 -11.241 1.00 96.31 119 ASP A C 1
ATOM 947 O O . ASP A 1 119 ? -3.156 -8.593 -12.021 1.00 96.31 119 ASP A O 1
ATOM 951 N N . ILE A 1 120 ? -1.783 -6.902 -11.529 1.00 94.50 120 ILE A N 1
ATOM 952 C CA . ILE A 1 120 ? -2.038 -6.189 -12.781 1.00 94.50 120 ILE A CA 1
ATOM 953 C C . ILE A 1 120 ? -1.458 -6.960 -13.970 1.00 94.50 120 ILE A C 1
ATOM 955 O O . ILE A 1 120 ? -2.146 -7.144 -14.970 1.00 94.50 120 ILE A O 1
ATOM 959 N N . GLY A 1 121 ? -0.224 -7.451 -13.856 1.00 94.62 121 GLY A N 1
ATOM 960 C CA . GLY A 1 121 ? 0.431 -8.214 -14.914 1.00 94.62 121 GLY A CA 1
ATOM 961 C C . GLY A 1 121 ? -0.278 -9.524 -15.234 1.00 94.62 121 GLY A C 1
ATOM 962 O O . GLY A 1 121 ? -0.395 -9.875 -16.405 1.00 94.62 121 GLY A O 1
ATOM 963 N N . GLU A 1 122 ? -0.831 -10.208 -14.229 1.00 94.50 122 GLU A N 1
ATOM 964 C CA . GLU A 1 122 ? -1.688 -11.379 -14.439 1.00 94.50 122 GLU A CA 1
ATOM 965 C C . GLU A 1 122 ? -2.936 -11.025 -15.264 1.00 94.50 122 GLU A C 1
ATOM 967 O O . GLU A 1 122 ? -3.248 -11.727 -16.226 1.00 94.50 122 GLU A O 1
ATOM 972 N N . HIS A 1 123 ? -3.606 -9.910 -14.952 1.00 92.06 123 HIS A N 1
ATOM 973 C CA . HIS A 1 123 ? -4.781 -9.451 -15.700 1.00 92.06 123 HIS A CA 1
ATOM 974 C C . HIS A 1 123 ? -4.456 -8.967 -17.123 1.00 92.06 123 HIS A C 1
ATOM 976 O O . HIS A 1 123 ? -5.255 -9.162 -18.037 1.00 92.06 123 HIS A O 1
ATOM 982 N N . GLU A 1 124 ? -3.303 -8.331 -17.324 1.00 93.94 124 GLU A N 1
ATOM 983 C CA . GLU A 1 124 ? -2.912 -7.720 -18.601 1.00 93.94 124 GLU A CA 1
ATOM 984 C C . GLU A 1 124 ? -2.020 -8.618 -19.477 1.00 93.94 124 GLU A C 1
ATOM 986 O O . GLU A 1 124 ? -1.718 -8.272 -20.619 1.00 93.94 124 GLU A O 1
ATOM 991 N N . GLY A 1 125 ? -1.603 -9.783 -18.975 1.00 96.00 125 GLY A N 1
ATOM 992 C CA . GLY A 1 125 ? -0.815 -10.765 -19.722 1.00 96.00 125 GLY A CA 1
ATOM 993 C C . GLY A 1 125 ? 0.689 -10.475 -19.788 1.00 96.00 125 GLY A C 1
ATOM 994 O O . GLY A 1 125 ? 1.346 -10.898 -20.741 1.00 96.00 125 GLY A O 1
ATOM 995 N N . TRP A 1 126 ? 1.256 -9.782 -18.796 1.00 95.31 126 TRP A N 1
ATOM 996 C CA . TRP A 1 126 ? 2.696 -9.515 -18.696 1.00 95.31 126 TRP A CA 1
ATOM 997 C C . TRP A 1 126 ? 3.307 -9.969 -17.359 1.00 95.31 126 TRP A C 1
ATOM 999 O O . TRP A 1 126 ? 2.642 -10.108 -16.337 1.00 95.31 126 TRP A O 1
ATOM 1009 N N . LEU A 1 127 ? 4.616 -10.244 -17.366 1.00 93.62 127 LEU A N 1
ATOM 1010 C CA . LEU A 1 127 ? 5.337 -10.794 -16.214 1.00 93.62 127 LEU A CA 1
ATOM 1011 C C . LEU A 1 127 ? 5.873 -9.690 -15.294 1.00 93.62 127 LEU A C 1
ATOM 1013 O O . LEU A 1 127 ? 6.615 -8.818 -15.741 1.00 93.62 127 LEU A O 1
ATOM 1017 N N . THR A 1 128 ? 5.638 -9.816 -13.985 1.00 93.69 128 THR A N 1
ATOM 1018 C CA . THR A 1 128 ? 6.387 -9.049 -12.975 1.00 93.69 128 THR A CA 1
ATOM 1019 C C . THR A 1 128 ? 7.545 -9.885 -12.427 1.00 93.69 128 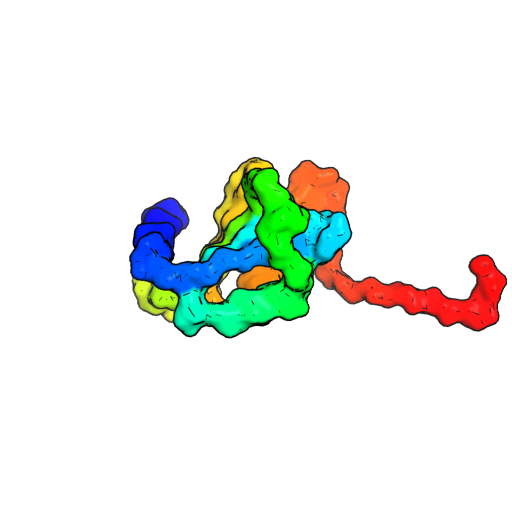THR A C 1
ATOM 1021 O O . THR A 1 128 ? 7.348 -10.803 -11.631 1.00 93.69 128 THR A O 1
ATOM 1024 N N . ALA A 1 129 ? 8.775 -9.579 -12.840 1.00 92.19 129 ALA A N 1
ATOM 1025 C CA . ALA A 1 129 ? 9.962 -10.304 -12.390 1.00 92.19 129 ALA A CA 1
ATOM 1026 C C . ALA A 1 129 ? 10.538 -9.719 -11.089 1.00 92.19 129 ALA A C 1
ATOM 1028 O O . ALA A 1 129 ? 10.777 -8.517 -10.985 1.00 92.19 129 ALA A O 1
ATOM 1029 N N . HIS A 1 130 ? 10.851 -10.576 -10.112 1.00 92.38 130 HIS A N 1
ATOM 1030 C CA . HIS A 1 130 ? 11.637 -10.182 -8.939 1.00 92.38 130 HIS A CA 1
ATOM 1031 C C . HIS A 1 130 ? 13.135 -10.284 -9.258 1.00 92.38 130 HIS A C 1
ATOM 1033 O O . HIS A 1 130 ? 13.809 -11.235 -8.867 1.00 92.38 130 HIS A O 1
ATOM 1039 N N . ALA A 1 131 ? 13.641 -9.320 -10.024 1.00 92.38 131 ALA A N 1
ATOM 1040 C CA . ALA A 1 131 ? 15.019 -9.308 -10.500 1.00 92.38 131 ALA A CA 1
ATOM 1041 C C . ALA A 1 131 ? 15.600 -7.890 -10.522 1.00 92.38 131 ALA A C 1
ATOM 1043 O O . ALA A 1 131 ? 14.875 -6.897 -10.505 1.00 92.38 131 ALA A O 1
ATOM 1044 N N . SER A 1 132 ? 16.927 -7.803 -10.586 1.00 90.69 132 SER A N 1
ATOM 1045 C CA . SER A 1 132 ? 17.633 -6.563 -10.906 1.00 90.69 132 SER A CA 1
ATOM 1046 C C . SER A 1 132 ? 17.928 -6.511 -12.403 1.00 90.69 132 SER A C 1
ATOM 1048 O O . SER A 1 132 ? 18.298 -7.521 -12.997 1.00 90.69 132 SER A O 1
ATOM 1050 N N . SER A 1 133 ? 17.803 -5.330 -13.005 1.00 90.38 133 SER A N 1
ATOM 1051 C CA . SER A 1 133 ? 18.180 -5.073 -14.397 1.00 90.38 133 SER A CA 1
ATOM 1052 C C . SER A 1 133 ? 19.454 -4.236 -14.458 1.00 90.38 133 SER A C 1
ATOM 1054 O O . SER A 1 133 ? 19.556 -3.221 -13.769 1.00 90.38 133 SER A O 1
ATOM 1056 N N . VAL A 1 134 ? 20.401 -4.620 -15.312 1.00 93.62 134 VAL A N 1
ATOM 1057 C CA . VAL A 1 134 ? 21.635 -3.863 -15.565 1.00 93.62 134 VAL A CA 1
ATOM 1058 C C . VAL A 1 134 ? 21.853 -3.710 -17.067 1.00 93.62 134 VAL A C 1
ATOM 1060 O O . VAL A 1 134 ? 21.556 -4.624 -17.834 1.00 93.62 134 VAL A O 1
ATOM 1063 N N . ARG A 1 135 ? 22.385 -2.562 -17.497 1.00 93.56 135 ARG A N 1
ATOM 1064 C CA . ARG A 1 135 ? 22.839 -2.353 -18.877 1.00 93.56 135 ARG A CA 1
ATOM 1065 C C . ARG A 1 135 ? 24.345 -2.573 -18.936 1.00 93.56 135 ARG A C 1
ATOM 1067 O O . ARG A 1 135 ? 25.087 -1.841 -18.287 1.00 93.56 135 ARG A O 1
ATOM 1074 N N . VAL A 1 136 ? 24.782 -3.561 -19.713 1.00 93.44 136 VAL A N 1
ATOM 1075 C CA . VAL A 1 136 ? 26.203 -3.864 -19.928 1.00 93.44 136 VAL A CA 1
ATOM 1076 C C . VAL A 1 136 ? 26.634 -3.272 -21.266 1.00 93.44 136 VAL A C 1
ATOM 1078 O O . VAL A 1 136 ? 26.039 -3.589 -22.292 1.00 93.44 136 VAL A O 1
ATOM 1081 N N . THR A 1 137 ? 27.666 -2.427 -21.254 1.00 90.69 137 THR A N 1
ATOM 1082 C CA . THR A 1 137 ? 28.298 -1.900 -22.472 1.00 90.69 137 THR A CA 1
ATOM 1083 C C . THR A 1 137 ? 29.636 -2.600 -22.668 1.00 90.69 137 THR A C 1
ATOM 1085 O O . THR A 1 137 ? 30.502 -2.542 -21.795 1.00 90.69 137 THR A O 1
ATOM 1088 N N . THR A 1 138 ? 29.804 -3.277 -23.800 1.00 90.62 138 THR A N 1
ATOM 1089 C CA . THR A 1 138 ? 31.071 -3.909 -24.185 1.00 90.62 138 THR A CA 1
ATOM 1090 C C . THR A 1 138 ? 31.966 -2.922 -24.941 1.00 90.62 138 THR A C 1
ATOM 1092 O O . THR A 1 138 ? 31.440 -1.999 -25.556 1.00 90.62 138 THR A O 1
ATOM 1095 N N . PRO A 1 139 ? 33.301 -3.108 -24.954 1.00 87.12 139 PRO A N 1
ATOM 1096 C CA . PRO A 1 139 ? 34.223 -2.243 -25.704 1.00 87.12 139 PRO A CA 1
ATOM 1097 C C . PRO A 1 139 ? 34.124 -2.410 -27.229 1.00 87.12 139 PRO A C 1
ATOM 1099 O O . PRO A 1 139 ? 34.767 -1.674 -27.969 1.00 87.12 139 PRO A O 1
ATOM 1102 N N . TYR A 1 140 ? 33.356 -3.392 -27.696 1.00 86.00 140 TYR A N 1
ATOM 1103 C CA . TYR A 1 140 ? 33.054 -3.575 -29.107 1.00 86.00 140 TYR A CA 1
ATOM 1104 C C . TYR A 1 140 ? 31.838 -2.713 -29.459 1.00 86.00 140 TYR A C 1
ATOM 1106 O O . TYR A 1 140 ? 30.768 -2.912 -28.880 1.00 86.00 140 TYR A O 1
ATOM 1114 N N . GLU A 1 141 ? 32.019 -1.754 -30.369 1.00 64.44 141 GLU A N 1
ATOM 1115 C CA . GLU A 1 141 ? 30.912 -1.060 -31.030 1.00 64.44 141 GLU A CA 1
ATOM 1116 C C . GLU A 1 141 ? 30.164 -2.082 -31.899 1.00 64.44 141 GLU A C 1
ATOM 1118 O O . GLU A 1 141 ? 30.748 -2.638 -32.828 1.00 64.44 141 GLU A O 1
ATOM 1123 N N . ASN A 1 142 ? 28.899 -2.355 -31.576 1.00 57.91 142 ASN A N 1
ATOM 1124 C CA . ASN A 1 142 ? 27.940 -3.018 -32.463 1.00 57.91 142 ASN A CA 1
ATOM 1125 C C . ASN A 1 142 ? 26.752 -2.081 -32.659 1.00 57.91 142 ASN A C 1
ATOM 1127 O O . ASN A 1 142 ? 26.238 -1.593 -31.624 1.00 57.91 142 ASN A O 1
#

Secondary structure (DSSP, 8-state):
--HHHHHHHHHHHTTS-EEEEEEEET-TTTPEEEEEEEEGGGHHHHHHHHHHH----HHHH-SS--SEEEEE-TTHHHHHSTT---EEEEE-SS-EEEEE-SS-TIIIIIHHHHHHHHHHHHHHT-------------SS--

pLDDT: mean 92.54, std 6.47, range [57.91, 98.38]

Organism: NCBI:txid2706042

InterPro domains:
  IPR032583 Protein of unknown function DUF4914 [PF16260] (1-142)

Foldseek 3Di:
DCVVVVVVLVVVLVPADWDKAWFFLPELPPGFTEIETHGPVLCVLVVVLCVQGPHDDCVSSPDDDTQEYEYEAQVCCVVPPVVDFDWDWDDDPRYTYIYGNHSDCCVGSPVVSLVSVCVVCVVVVHDRDPDDDDDDDDPDDD

Sequence (142 aa):
EFDPTRAETLEWLGTQELVVVPFKAGGPHFGYPSLAIVPLNSAFFALTLVDLQGWVTFDEIGAFTPRSILYVAPPFRHTHFDSRQVVVHNRSEVLHEVWAYNLYPGPSAKKGVFSVLLDIGEHEGWLTAHASSVRVTTPYEN

Radius of gyration: 16.76 Å; chains: 1; bounding box: 50×30×51 Å